Protein AF-A0A3D0U0Q3-F1 (afdb_monomer_lite)

Sequence (81 aa):
MRDQSLHNVLVDFDRLDEYPELFEVDAIICCLGTTIKQAGSRARFRQVDYQYCLDAAELGRAHSAKTFSLVSAIGAYERSP

pLDDT: mean 91.99, std 9.86, range [48.97, 98.06]

Foldseek 3Di:
DDDPPDDDDDDDLVPVVVPLVVLLDQEAEDPFADDCVRLVHPVSRCCGHPVSLVVSVVSNVVNPHNYYHYDDDDPDDPPDD

Radius of gyration: 14.32 Å; chains: 1; bounding box: 26×35×36 Å

Structure (mmCIF, N/CA/C/O backbone):
data_AF-A0A3D0U0Q3-F1
#
_entry.id   AF-A0A3D0U0Q3-F1
#
loop_
_atom_site.group_PDB
_atom_site.id
_atom_site.type_symbol
_atom_site.label_atom_id
_atom_site.label_alt_id
_atom_site.label_comp_id
_atom_site.label_asym_id
_atom_site.label_entity_id
_atom_site.label_seq_id
_atom_site.pdbx_PDB_ins_code
_atom_site.Cartn_x
_atom_site.Cartn_y
_atom_site.Cartn_z
_atom_site.occupancy
_atom_site.B_iso_or_equiv
_atom_site.auth_seq_id
_atom_site.auth_comp_id
_atom_site.auth_asym_id
_atom_site.auth_atom_id
_atom_site.pdbx_PDB_model_num
ATOM 1 N N . MET A 1 1 ? 12.775 -18.813 14.457 1.00 48.97 1 MET A N 1
ATOM 2 C CA . MET A 1 1 ? 11.798 -18.670 15.554 1.00 48.97 1 MET A CA 1
ATOM 3 C C . MET A 1 1 ? 10.692 -17.776 15.007 1.00 48.97 1 MET A C 1
ATOM 5 O O . MET A 1 1 ? 10.999 -16.643 14.673 1.00 48.97 1 MET A O 1
ATOM 9 N N . ARG A 1 2 ? 9.496 -18.308 14.707 1.00 58.84 2 ARG A N 1
ATOM 10 C CA . ARG A 1 2 ? 8.381 -17.474 14.216 1.00 58.84 2 ARG A CA 1
ATOM 11 C C . ARG A 1 2 ? 7.808 -16.731 15.417 1.00 58.84 2 ARG A C 1
ATOM 13 O O . ARG A 1 2 ? 7.483 -17.375 16.411 1.00 58.84 2 ARG A O 1
ATOM 20 N N . ASP A 1 3 ? 7.765 -15.411 15.326 1.00 66.19 3 ASP A N 1
ATOM 21 C CA . ASP A 1 3 ? 7.100 -14.559 16.305 1.00 66.19 3 ASP A CA 1
ATOM 22 C C . ASP A 1 3 ? 5.598 -14.895 16.318 1.00 66.19 3 ASP A C 1
ATOM 24 O O . ASP A 1 3 ? 4.984 -15.001 15.256 1.00 66.19 3 ASP A O 1
ATOM 28 N N . GLN A 1 4 ? 5.021 -15.125 17.500 1.00 74.31 4 GLN A N 1
ATOM 29 C CA . GLN A 1 4 ? 3.606 -15.489 17.656 1.00 74.31 4 GLN A CA 1
ATOM 30 C C . GLN A 1 4 ? 2.650 -14.319 17.366 1.00 74.31 4 GLN A C 1
ATOM 32 O O . GLN A 1 4 ? 1.450 -14.543 17.246 1.00 74.31 4 GLN A O 1
ATOM 37 N N . SER A 1 5 ? 3.167 -13.093 17.234 1.00 87.00 5 SER A N 1
ATOM 38 C CA . SER A 1 5 ? 2.385 -11.884 16.952 1.00 87.00 5 SER A CA 1
ATOM 39 C C . SER A 1 5 ? 2.236 -11.555 15.460 1.00 87.00 5 SER A C 1
ATOM 41 O O . SER A 1 5 ? 1.495 -10.639 15.113 1.00 87.00 5 SER A O 1
ATOM 43 N N . LEU A 1 6 ? 2.903 -12.296 14.562 1.00 90.75 6 LEU A N 1
ATOM 44 C CA . LEU A 1 6 ? 2.858 -12.038 13.121 1.00 90.75 6 LEU A CA 1
ATOM 45 C C . LEU A 1 6 ? 1.861 -12.958 12.406 1.00 90.75 6 LEU A C 1
ATOM 47 O O . LEU A 1 6 ? 2.086 -14.165 12.279 1.00 90.75 6 LEU A O 1
ATOM 51 N N . HIS A 1 7 ? 0.813 -12.363 11.844 1.00 91.62 7 HIS A N 1
ATOM 52 C CA . HIS A 1 7 ? -0.114 -13.033 10.938 1.00 91.62 7 HIS A CA 1
ATOM 53 C C . HIS A 1 7 ? 0.169 -12.610 9.490 1.00 91.62 7 HIS A C 1
ATOM 55 O O . HIS A 1 7 ? 0.099 -11.430 9.165 1.00 91.62 7 HIS A O 1
ATOM 61 N N . ASN A 1 8 ? 0.518 -13.567 8.624 1.00 93.31 8 ASN A N 1
ATOM 62 C CA . ASN A 1 8 ? 0.743 -13.315 7.197 1.00 93.31 8 ASN A CA 1
ATOM 63 C C . ASN A 1 8 ? -0.424 -13.881 6.395 1.00 93.31 8 ASN A C 1
ATOM 65 O O . ASN A 1 8 ? -0.723 -15.071 6.517 1.00 93.31 8 ASN A O 1
ATOM 69 N N . VAL A 1 9 ? -1.018 -13.055 5.539 1.00 94.25 9 VAL A N 1
ATOM 70 C CA . VAL A 1 9 ? -2.158 -13.431 4.699 1.00 94.25 9 VAL A CA 1
ATOM 71 C C . VAL A 1 9 ? -1.772 -13.268 3.237 1.00 94.25 9 VAL A C 1
ATOM 73 O O . VAL A 1 9 ? -1.149 -12.278 2.857 1.00 94.25 9 VAL A O 1
ATOM 76 N N . LEU A 1 10 ? -2.115 -14.262 2.418 1.00 95.56 10 LEU A N 1
ATOM 77 C CA . LEU A 1 10 ? -2.046 -14.130 0.970 1.00 95.56 10 LEU A CA 1
ATOM 78 C C . LEU A 1 10 ? -3.332 -13.441 0.509 1.00 95.56 10 LEU A C 1
ATOM 80 O O . LEU A 1 10 ? -4.412 -13.999 0.684 1.00 95.56 10 LEU A O 1
ATOM 84 N N . VAL A 1 11 ? -3.201 -12.251 -0.065 1.00 95.06 11 VAL A N 1
ATOM 85 C CA . VAL A 1 11 ? -4.330 -11.440 -0.532 1.00 95.06 11 VAL A CA 1
ATOM 86 C C . VAL A 1 11 ? -4.212 -11.169 -2.024 1.00 95.06 11 VAL A C 1
ATOM 88 O O . VAL A 1 11 ? -3.105 -11.022 -2.551 1.00 95.06 11 VAL A O 1
ATOM 91 N N . ASP A 1 12 ? -5.358 -11.096 -2.691 1.00 96.19 12 ASP A N 1
ATOM 92 C CA . ASP A 1 12 ? -5.461 -10.545 -4.037 1.00 96.19 12 ASP A CA 1
ATOM 93 C C . ASP A 1 12 ? -5.776 -9.048 -3.938 1.00 96.19 12 ASP A C 1
ATOM 95 O O . ASP A 1 12 ? -6.837 -8.655 -3.455 1.00 96.19 12 ASP A O 1
ATOM 99 N N . PHE A 1 13 ? -4.845 -8.204 -4.383 1.00 95.69 13 PHE A N 1
ATOM 100 C CA . PHE A 1 13 ? -5.007 -6.753 -4.303 1.00 95.69 13 PHE A CA 1
ATOM 101 C C . PHE A 1 13 ? -6.093 -6.215 -5.242 1.00 95.69 13 PHE A C 1
ATOM 103 O O . PHE A 1 13 ? -6.607 -5.128 -5.002 1.00 95.69 13 PHE A O 1
ATOM 110 N N . ASP A 1 14 ? -6.478 -6.973 -6.273 1.00 96.62 14 ASP A N 1
ATOM 111 C CA . ASP A 1 14 ? -7.595 -6.604 -7.150 1.00 96.62 14 ASP A CA 1
ATOM 112 C C . ASP A 1 14 ? -8.967 -6.777 -6.475 1.00 96.62 14 ASP A C 1
ATOM 114 O O . ASP A 1 14 ? -9.976 -6.342 -7.029 1.00 96.62 14 ASP A O 1
ATOM 118 N N . ARG A 1 15 ? -9.011 -7.430 -5.304 1.00 96.62 15 ARG A N 1
ATOM 119 C CA . ARG A 1 15 ? -10.232 -7.814 -4.576 1.00 96.62 15 ARG A CA 1
ATOM 120 C C . ARG A 1 15 ? -10.072 -7.601 -3.065 1.00 96.62 15 ARG A C 1
ATOM 122 O O . ARG A 1 15 ? -10.466 -8.446 -2.264 1.00 96.62 15 ARG A O 1
ATOM 129 N N . LEU A 1 16 ? -9.425 -6.501 -2.659 1.00 95.00 16 LEU A N 1
ATOM 130 C CA . LEU A 1 16 ? -9.164 -6.196 -1.239 1.00 95.00 16 LEU A CA 1
ATOM 131 C C . LEU A 1 16 ? -10.442 -6.103 -0.393 1.00 95.00 16 LEU A C 1
ATOM 133 O O . LEU A 1 16 ? -10.407 -6.388 0.802 1.00 95.00 16 LEU A O 1
ATOM 137 N N . ASP A 1 17 ? -11.557 -5.722 -1.009 1.00 93.88 17 ASP A N 1
ATOM 138 C CA . ASP A 1 17 ? -12.880 -5.637 -0.397 1.00 93.88 17 ASP A CA 1
ATOM 139 C C . ASP A 1 17 ? -13.439 -6.996 0.055 1.00 93.88 17 ASP A C 1
ATOM 141 O O . ASP A 1 17 ? -14.349 -7.037 0.881 1.00 93.88 17 ASP A O 1
ATOM 145 N N . GLU A 1 18 ? -12.868 -8.108 -0.416 1.00 96.50 18 GLU A N 1
ATOM 146 C CA . GLU A 1 18 ? -13.212 -9.462 0.039 1.00 96.50 18 GLU A CA 1
ATOM 147 C C . GLU A 1 18 ? -12.552 -9.846 1.365 1.00 96.50 18 GLU A C 1
ATOM 149 O O . GLU A 1 18 ? -12.860 -10.905 1.911 1.00 96.50 18 GLU A O 1
ATOM 154 N N . TYR A 1 19 ? -11.679 -8.982 1.892 1.00 95.19 19 TYR A N 1
ATOM 155 C CA . TYR A 1 19 ? -10.938 -9.191 3.135 1.00 95.19 19 TYR A CA 1
ATOM 156 C C . TYR A 1 19 ? -11.140 -8.047 4.150 1.00 95.19 19 TYR A C 1
ATOM 158 O O . TYR A 1 19 ? -10.156 -7.507 4.671 1.00 95.19 19 TYR A O 1
ATOM 166 N N . PRO A 1 20 ? -12.384 -7.619 4.437 1.00 93.25 20 PRO A N 1
ATOM 167 C CA . PRO A 1 20 ? -12.655 -6.461 5.293 1.00 93.25 20 PRO A CA 1
ATOM 168 C C . PRO A 1 20 ? -12.080 -6.611 6.709 1.00 93.25 20 PRO A C 1
ATOM 170 O O . PRO A 1 20 ? -11.627 -5.638 7.309 1.00 93.25 20 PRO A O 1
ATOM 173 N N . GLU A 1 21 ? -12.030 -7.837 7.231 1.00 94.44 21 GLU A N 1
ATOM 174 C CA . GLU A 1 21 ? -11.502 -8.152 8.557 1.00 94.44 21 GLU A CA 1
ATOM 175 C C . GLU A 1 21 ? -10.008 -7.835 8.706 1.00 94.44 21 GLU A C 1
ATOM 177 O O . GLU A 1 21 ? -9.540 -7.570 9.812 1.00 94.44 21 GLU A O 1
ATOM 182 N N . LEU A 1 22 ? -9.246 -7.810 7.605 1.00 95.25 22 LEU A N 1
ATOM 183 C CA . LEU A 1 22 ? -7.822 -7.462 7.641 1.00 95.25 22 LEU A CA 1
ATOM 184 C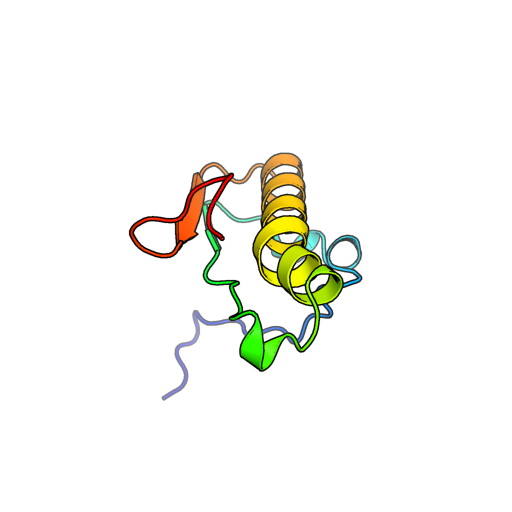 C . LEU A 1 22 ? -7.588 -5.969 7.906 1.00 95.25 22 LEU A C 1
ATOM 186 O O . LEU A 1 22 ? -6.470 -5.576 8.243 1.00 95.25 22 LEU A O 1
ATOM 190 N N . PHE A 1 23 ? -8.625 -5.144 7.757 1.00 96.06 23 PHE A N 1
ATOM 191 C CA . PHE A 1 23 ? -8.564 -3.694 7.926 1.00 96.06 23 PHE A CA 1
ATOM 192 C C . PHE A 1 23 ? -9.087 -3.219 9.289 1.00 96.06 23 PHE A C 1
ATOM 194 O O . PHE A 1 23 ? -9.031 -2.021 9.572 1.00 96.06 23 PHE A O 1
ATOM 201 N N . GLU A 1 24 ? -9.515 -4.133 10.167 1.00 95.50 24 GLU A N 1
ATOM 202 C CA . GLU A 1 24 ? -9.836 -3.855 11.574 1.00 95.50 24 GLU A CA 1
ATOM 203 C C . GLU A 1 24 ? -8.553 -3.673 12.407 1.00 95.50 24 GLU A C 1
ATOM 205 O O . GLU A 1 24 ? -8.189 -4.490 13.254 1.00 95.50 24 GLU A O 1
ATOM 210 N N . VAL A 1 25 ? -7.822 -2.592 12.134 1.00 96.12 25 VAL A N 1
ATOM 211 C CA . VAL A 1 25 ? -6.505 -2.305 12.719 1.00 96.12 25 VAL A CA 1
ATOM 212 C C . VAL A 1 25 ? -6.413 -0.861 13.198 1.00 96.12 25 VAL A C 1
ATOM 214 O O . VAL A 1 25 ? -7.089 0.020 12.682 1.00 96.12 25 VAL A O 1
ATOM 217 N N . ASP A 1 26 ? -5.524 -0.566 14.149 1.00 97.81 26 ASP A N 1
ATOM 218 C CA . ASP A 1 26 ? -5.290 0.822 14.578 1.00 97.81 26 ASP A CA 1
ATOM 219 C C . ASP A 1 26 ? -4.528 1.654 13.530 1.00 97.81 26 ASP A C 1
ATOM 221 O O . ASP A 1 26 ? -4.724 2.871 13.433 1.00 97.81 26 ASP A O 1
ATOM 225 N N . ALA A 1 27 ? -3.639 1.016 12.762 1.00 97.62 27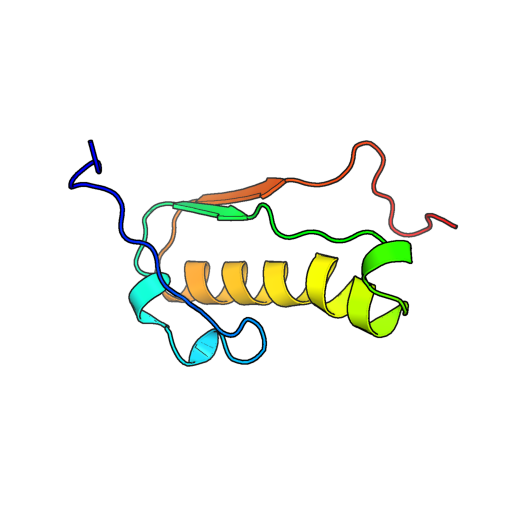 ALA A N 1
ATOM 226 C CA . ALA A 1 27 ? -2.764 1.681 11.806 1.00 97.62 27 ALA A CA 1
ATOM 227 C C . ALA A 1 27 ? -2.438 0.797 10.597 1.00 97.62 27 ALA A C 1
ATOM 229 O O . ALA A 1 27 ? -2.213 -0.403 10.737 1.00 97.62 27 ALA A O 1
ATOM 230 N N . ILE A 1 28 ? -2.328 1.423 9.426 1.00 98.06 28 ILE A N 1
ATOM 231 C CA . ILE A 1 28 ? -1.898 0.795 8.175 1.00 98.06 28 ILE A CA 1
ATOM 232 C C . ILE A 1 28 ? -0.597 1.449 7.715 1.00 98.06 28 ILE A C 1
ATOM 234 O O . ILE A 1 28 ? -0.494 2.675 7.635 1.00 98.06 28 ILE A O 1
ATOM 238 N N . ILE A 1 29 ? 0.394 0.621 7.386 1.00 97.94 29 ILE A N 1
ATOM 239 C CA . ILE A 1 29 ? 1.650 1.049 6.768 1.00 97.94 29 ILE A CA 1
ATOM 240 C C . ILE A 1 29 ? 1.661 0.501 5.343 1.00 97.94 29 ILE A C 1
ATOM 242 O O . ILE A 1 29 ? 1.863 -0.692 5.124 1.00 97.94 29 ILE A O 1
ATOM 246 N N . CYS A 1 30 ? 1.411 1.373 4.373 1.00 97.06 30 CYS A N 1
ATOM 247 C CA . CYS A 1 30 ? 1.363 1.017 2.967 1.00 97.06 30 CYS A CA 1
ATOM 248 C C . CYS A 1 30 ? 2.745 1.190 2.335 1.00 97.06 30 CYS A C 1
ATOM 250 O O . CYS A 1 30 ? 3.197 2.305 2.068 1.00 97.06 30 CYS A O 1
ATOM 252 N N . CYS A 1 31 ? 3.395 0.056 2.086 1.00 95.75 31 CYS A N 1
ATOM 253 C CA . CYS A 1 31 ? 4.655 -0.040 1.347 1.00 95.75 31 CYS A CA 1
ATOM 254 C C . CYS A 1 31 ? 4.440 -0.548 -0.087 1.00 95.75 31 CYS A C 1
ATOM 256 O O . CYS A 1 31 ? 5.386 -1.016 -0.724 1.00 95.75 31 CYS A O 1
ATOM 258 N N . LEU A 1 32 ? 3.192 -0.524 -0.568 1.00 94.75 32 LEU A N 1
ATOM 259 C CA . LEU A 1 32 ? 2.884 -0.840 -1.954 1.00 94.75 32 LEU A CA 1
ATOM 260 C C . LEU A 1 32 ? 3.480 0.232 -2.853 1.00 94.75 32 LEU A C 1
ATOM 262 O O . LEU A 1 32 ? 3.402 1.427 -2.583 1.00 94.75 32 LEU A O 1
ATOM 266 N N . GLY A 1 33 ? 4.081 -0.237 -3.929 1.00 93.62 33 GLY A N 1
ATOM 267 C CA . GLY A 1 33 ? 4.674 0.602 -4.940 1.00 93.62 33 GLY A CA 1
ATOM 268 C C . GLY A 1 33 ? 5.258 -0.276 -6.022 1.00 93.62 33 GLY A C 1
ATOM 269 O O . GLY A 1 33 ? 5.559 -1.458 -5.822 1.00 93.62 33 GLY A O 1
ATOM 270 N N . THR A 1 34 ? 5.404 0.290 -7.204 1.00 94.69 34 THR A N 1
ATOM 271 C CA . THR A 1 34 ? 6.067 -0.402 -8.303 1.00 94.69 34 THR A CA 1
ATOM 272 C C . THR A 1 34 ? 6.859 0.593 -9.123 1.00 94.69 34 THR A C 1
ATOM 274 O O . THR A 1 34 ? 6.704 1.799 -8.996 1.00 94.69 34 THR A O 1
ATOM 277 N N . THR A 1 35 ? 7.742 0.104 -9.981 1.00 93.00 35 THR A N 1
ATOM 278 C CA . THR A 1 35 ? 8.381 0.953 -10.988 1.00 93.00 35 THR A CA 1
ATOM 279 C C . THR A 1 35 ? 7.670 0.765 -12.317 1.00 93.00 35 THR A C 1
ATOM 281 O O . THR A 1 35 ? 7.170 -0.322 -12.605 1.00 93.00 35 THR A O 1
ATOM 284 N N . ILE A 1 36 ? 7.676 1.780 -13.187 1.00 92.81 36 ILE A N 1
ATOM 285 C CA . ILE A 1 36 ? 7.089 1.644 -14.531 1.00 92.81 36 ILE A CA 1
ATOM 286 C C . ILE A 1 36 ? 7.691 0.453 -15.298 1.00 92.81 36 ILE A C 1
ATOM 288 O O . ILE A 1 36 ? 6.988 -0.255 -16.016 1.00 92.81 36 ILE A O 1
ATOM 292 N N . LYS A 1 37 ? 8.984 0.180 -15.069 1.00 94.88 37 LYS A N 1
ATOM 293 C CA . LYS A 1 37 ? 9.709 -0.961 -15.633 1.00 94.88 37 LYS A CA 1
ATOM 294 C C . LYS A 1 37 ? 9.152 -2.303 -15.148 1.00 94.88 37 LYS A C 1
ATOM 296 O O . LYS A 1 37 ? 9.020 -3.212 -15.956 1.00 94.88 37 LYS A O 1
ATOM 301 N N . GLN A 1 38 ? 8.849 -2.439 -13.856 1.00 96.19 38 GLN A N 1
ATOM 302 C CA . GLN A 1 38 ? 8.281 -3.672 -13.295 1.00 96.19 38 GLN A CA 1
ATOM 303 C C . GLN A 1 38 ? 6.801 -3.840 -13.645 1.00 96.19 38 GLN A C 1
ATOM 305 O O . GLN A 1 38 ? 6.368 -4.947 -13.946 1.00 96.19 38 GLN A O 1
ATOM 310 N N . ALA A 1 39 ? 6.033 -2.751 -13.643 1.00 95.44 39 ALA A N 1
ATOM 311 C CA . ALA A 1 39 ? 4.619 -2.777 -13.992 1.00 95.44 39 ALA A CA 1
ATOM 312 C C . ALA A 1 39 ? 4.371 -3.091 -15.476 1.00 95.44 39 ALA A C 1
ATOM 314 O O . ALA A 1 39 ? 3.301 -3.583 -15.834 1.00 95.44 39 ALA A O 1
ATOM 315 N N . GLY A 1 40 ? 5.323 -2.754 -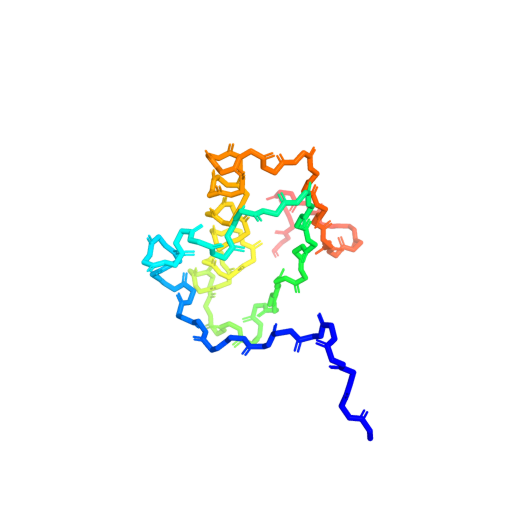16.352 1.00 97.25 40 GLY A N 1
ATOM 316 C CA . GLY A 1 40 ? 5.261 -3.005 -17.795 1.00 97.25 40 GLY A CA 1
ATOM 317 C C . GLY A 1 40 ? 4.284 -2.109 -18.565 1.00 97.25 40 GLY A C 1
ATOM 318 O O . GLY A 1 40 ? 4.326 -2.067 -19.790 1.00 97.25 40 GLY A O 1
ATOM 319 N N . SER A 1 41 ? 3.416 -1.362 -17.878 1.00 97.12 41 SER A N 1
ATOM 320 C CA . SER A 1 41 ? 2.509 -0.386 -18.484 1.00 97.12 41 SER A CA 1
ATOM 321 C C . SER A 1 41 ? 2.149 0.729 -17.504 1.00 97.12 41 SER A C 1
ATOM 323 O O . SER A 1 41 ? 2.175 0.537 -16.288 1.00 97.12 41 SER A O 1
ATOM 325 N N . ARG A 1 42 ? 1.746 1.892 -18.032 1.00 94.56 42 ARG A N 1
ATOM 326 C CA . ARG A 1 42 ? 1.259 3.018 -17.213 1.00 94.56 42 ARG A CA 1
ATOM 327 C C . ARG A 1 42 ? -0.022 2.675 -16.453 1.00 94.56 42 ARG A C 1
ATOM 329 O O . ARG A 1 42 ? -0.184 3.124 -15.325 1.00 94.56 42 ARG A O 1
ATOM 336 N N . ALA A 1 43 ? -0.905 1.879 -17.058 1.00 96.81 43 ALA A N 1
ATOM 337 C CA . ALA A 1 43 ? -2.146 1.439 -16.426 1.00 96.81 43 ALA A CA 1
ATOM 338 C C . ALA A 1 43 ? -1.855 0.580 -15.189 1.00 96.81 43 ALA A C 1
ATOM 340 O O . ALA A 1 43 ? -2.323 0.900 -14.102 1.00 96.81 43 ALA A O 1
ATOM 341 N N . ARG A 1 44 ? -0.996 -0.440 -15.331 1.00 97.25 44 ARG A N 1
ATOM 342 C CA . ARG A 1 44 ? -0.610 -1.309 -14.211 1.00 97.25 44 ARG A CA 1
ATOM 343 C C . ARG A 1 44 ? 0.245 -0.581 -13.174 1.00 97.25 44 ARG A C 1
ATOM 345 O O . ARG A 1 44 ? 0.104 -0.839 -11.987 1.00 97.25 44 ARG A O 1
ATOM 352 N N . PHE A 1 45 ? 1.080 0.370 -13.601 1.00 95.12 45 PHE A N 1
ATOM 353 C CA . PHE A 1 45 ? 1.810 1.244 -12.680 1.00 95.12 45 PHE A CA 1
ATOM 354 C C . PHE A 1 45 ? 0.836 2.041 -11.810 1.00 95.12 45 PHE A C 1
ATOM 356 O O . PHE A 1 45 ? 0.929 1.982 -10.593 1.00 95.12 45 PHE A O 1
ATOM 363 N N . ARG A 1 46 ? -0.154 2.709 -12.419 1.00 94.88 46 ARG A N 1
ATOM 364 C CA . ARG A 1 46 ? -1.181 3.455 -11.680 1.00 94.88 46 ARG A CA 1
ATOM 365 C C . 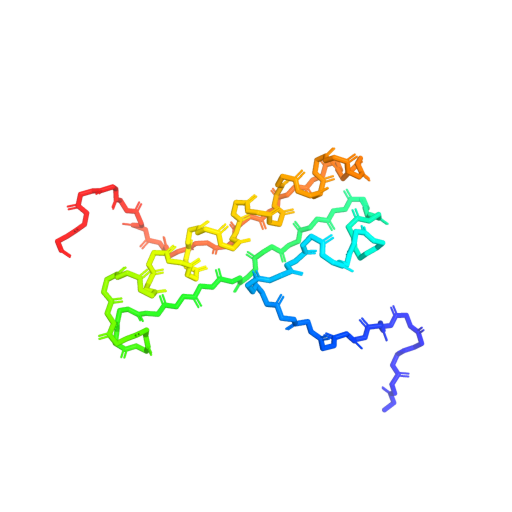ARG A 1 46 ? -2.016 2.551 -10.771 1.00 94.88 46 ARG A C 1
ATOM 367 O O . ARG A 1 46 ? -2.337 2.953 -9.661 1.00 94.88 46 ARG A 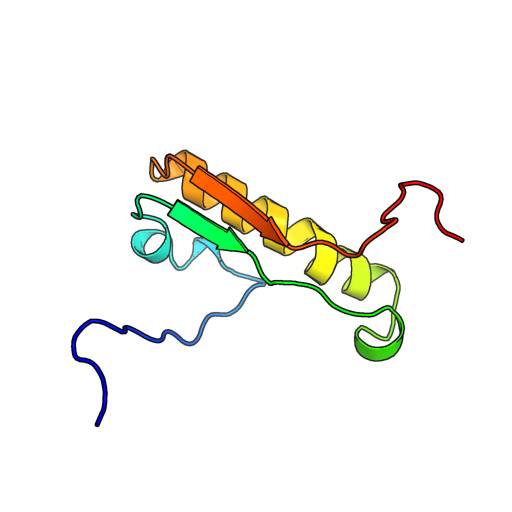O 1
ATOM 374 N N . GLN A 1 47 ? -2.370 1.355 -11.229 1.00 97.19 47 GLN A N 1
ATOM 375 C CA . GLN A 1 47 ? -3.132 0.395 -10.431 1.00 97.19 47 GLN A CA 1
ATOM 376 C C . GLN A 1 47 ? -2.396 0.052 -9.127 1.00 97.19 47 GLN A C 1
ATOM 378 O O . GLN A 1 47 ? -2.962 0.186 -8.050 1.00 97.19 47 GLN A O 1
ATOM 383 N N . VAL A 1 48 ? -1.109 -0.293 -9.214 1.00 96.00 48 VAL A N 1
ATOM 384 C CA . VAL A 1 48 ? -0.325 -0.697 -8.038 1.00 96.00 48 VAL A CA 1
ATOM 385 C C . VAL A 1 48 ? 0.081 0.492 -7.168 1.00 96.00 48 VAL A C 1
ATOM 387 O O . VAL A 1 48 ? -0.067 0.440 -5.954 1.00 96.00 48 VAL A O 1
ATOM 390 N N . ASP A 1 49 ? 0.617 1.547 -7.781 1.00 94.06 49 ASP A N 1
ATOM 391 C CA . ASP A 1 49 ? 1.262 2.657 -7.066 1.00 94.06 49 ASP A CA 1
ATOM 392 C C . ASP A 1 49 ? 0.247 3.655 -6.485 1.00 94.06 49 ASP A C 1
ATOM 394 O O . ASP A 1 49 ? 0.551 4.402 -5.557 1.00 94.06 49 ASP A O 1
ATOM 398 N N . TYR A 1 50 ? -0.978 3.664 -7.022 1.00 94.31 50 TYR A N 1
ATOM 399 C CA . TYR A 1 50 ? -2.031 4.590 -6.614 1.00 94.31 50 TYR A CA 1
ATOM 400 C C . TYR A 1 50 ? -3.322 3.887 -6.196 1.00 94.31 50 TYR A C 1
ATOM 402 O O . TYR A 1 50 ? -3.786 4.123 -5.084 1.00 94.31 50 TYR A O 1
ATOM 410 N N . GLN A 1 51 ? -3.908 3.045 -7.056 1.00 97.06 51 GLN A N 1
ATOM 411 C CA . GLN A 1 51 ? -5.252 2.511 -6.801 1.00 97.06 51 GLN A CA 1
ATOM 412 C C . GLN A 1 51 ? -5.280 1.595 -5.573 1.00 97.06 51 GLN A C 1
ATOM 414 O O . GLN A 1 51 ? -6.023 1.879 -4.645 1.00 97.06 51 GLN A O 1
ATOM 419 N N . TYR A 1 52 ? -4.401 0.592 -5.490 1.00 97.50 52 TYR A N 1
ATOM 420 C CA . TYR A 1 52 ? -4.375 -0.307 -4.328 1.00 97.50 52 TYR A CA 1
ATOM 421 C C . TYR A 1 52 ? -4.070 0.418 -3.010 1.00 97.50 52 TYR A C 1
ATOM 423 O O . TYR A 1 52 ? -4.616 0.072 -1.964 1.00 97.50 52 TYR A O 1
ATOM 431 N N . CYS A 1 53 ? -3.211 1.442 -3.049 1.00 96.75 53 CYS A N 1
ATOM 432 C CA . CYS A 1 53 ? -2.927 2.284 -1.888 1.00 96.75 53 CYS A CA 1
ATOM 433 C C . CYS A 1 53 ? -4.185 3.029 -1.417 1.00 96.75 53 CYS A C 1
ATOM 435 O O . CYS A 1 53 ? -4.431 3.124 -0.214 1.00 96.75 53 CYS A O 1
ATOM 437 N N . LEU A 1 54 ? -4.966 3.563 -2.363 1.00 96.94 54 LEU A N 1
ATOM 438 C CA . LEU A 1 54 ? -6.218 4.257 -2.084 1.00 96.94 54 LEU A CA 1
ATOM 439 C C . LEU A 1 54 ? -7.272 3.294 -1.533 1.00 96.94 54 LEU A C 1
ATOM 441 O O . LEU A 1 54 ? -7.842 3.583 -0.486 1.00 96.94 54 LEU A O 1
ATOM 445 N N . ASP A 1 55 ? -7.464 2.142 -2.173 1.00 97.62 55 ASP A N 1
ATOM 446 C CA . ASP A 1 55 ? -8.444 1.134 -1.756 1.00 97.62 55 ASP A CA 1
ATOM 447 C C . ASP A 1 55 ? -8.160 0.661 -0.320 1.00 97.62 55 ASP A C 1
ATOM 449 O O . ASP A 1 55 ? -9.051 0.634 0.529 1.00 97.62 55 ASP A O 1
ATOM 453 N N . ALA A 1 56 ? -6.890 0.389 0.005 1.00 97.44 56 ALA A N 1
ATOM 454 C CA . ALA A 1 56 ? -6.473 0.029 1.359 1.00 97.44 56 ALA A CA 1
ATOM 455 C C . ALA A 1 56 ? -6.734 1.150 2.385 1.00 97.44 56 ALA A C 1
ATOM 457 O O . ALA A 1 56 ? -7.119 0.875 3.524 1.00 97.44 56 ALA A O 1
ATOM 458 N N . ALA A 1 57 ? -6.531 2.415 2.004 1.00 97.12 57 ALA A N 1
ATOM 459 C CA . ALA A 1 57 ? -6.823 3.556 2.869 1.00 97.12 57 ALA A CA 1
ATOM 460 C C . ALA A 1 57 ? -8.333 3.738 3.091 1.00 97.12 57 ALA A C 1
ATOM 462 O O . ALA A 1 57 ? -8.761 4.054 4.203 1.00 97.12 57 ALA A O 1
ATOM 463 N N . GLU A 1 58 ? -9.145 3.532 2.052 1.00 97.38 58 GLU A N 1
ATOM 464 C CA . GLU A 1 58 ? -10.604 3.607 2.130 1.00 97.38 58 GLU A CA 1
ATOM 465 C C . GLU A 1 58 ? -11.181 2.495 3.006 1.00 97.38 58 GLU A C 1
ATOM 467 O O . GLU A 1 58 ? -11.989 2.795 3.890 1.00 97.38 58 GLU A O 1
ATOM 472 N N . LEU A 1 59 ? -10.708 1.256 2.833 1.00 97.44 59 LEU A N 1
ATOM 473 C CA . LEU A 1 59 ? -11.065 0.118 3.681 1.00 97.44 59 LEU A CA 1
ATOM 474 C C . LEU A 1 59 ? -10.633 0.356 5.129 1.00 97.44 59 LEU A C 1
ATOM 476 O O . LEU A 1 59 ? -11.457 0.271 6.036 1.00 97.44 59 LEU A O 1
ATOM 480 N N . GLY A 1 60 ? -9.387 0.778 5.360 1.00 97.50 60 GLY A N 1
ATOM 481 C CA . GLY A 1 60 ? -8.921 1.144 6.697 1.00 97.50 60 GLY A CA 1
ATOM 482 C C . GLY A 1 60 ? -9.814 2.187 7.365 1.00 97.50 60 GLY A C 1
ATOM 483 O O . GLY A 1 60 ? -10.241 2.013 8.504 1.00 97.50 60 GLY A O 1
ATOM 484 N N . ARG A 1 61 ? -10.165 3.258 6.643 1.00 97.06 61 ARG A N 1
ATOM 485 C CA . ARG A 1 61 ? -11.064 4.298 7.157 1.00 97.06 61 ARG A CA 1
ATOM 486 C C . ARG A 1 61 ? -12.457 3.748 7.478 1.00 97.06 61 ARG A C 1
ATOM 488 O O . ARG A 1 61 ? -13.019 4.123 8.505 1.00 97.06 61 ARG A O 1
ATOM 495 N N . ALA A 1 62 ? -13.013 2.888 6.625 1.00 97.19 62 ALA A N 1
ATOM 496 C CA . ALA A 1 62 ? -14.312 2.254 6.859 1.00 97.19 62 ALA A CA 1
ATOM 497 C C . ALA A 1 62 ? -14.301 1.342 8.101 1.00 97.19 62 ALA A C 1
ATOM 499 O O . ALA A 1 62 ? -15.298 1.273 8.818 1.00 97.19 62 ALA A O 1
ATOM 500 N N . HIS A 1 63 ? -13.154 0.727 8.401 1.00 96.69 63 HIS A N 1
ATOM 501 C CA . HIS A 1 63 ? -12.937 -0.168 9.541 1.00 96.69 63 HIS A CA 1
ATOM 502 C C . HIS A 1 63 ? -12.243 0.510 10.740 1.00 96.69 63 HIS A C 1
ATOM 504 O O . HIS A 1 63 ? -11.687 -0.150 11.613 1.00 96.69 63 HIS A O 1
ATOM 510 N N . SER A 1 64 ? -12.358 1.841 10.845 1.00 95.12 64 SER A N 1
ATOM 511 C CA . SER A 1 64 ? -11.916 2.648 11.997 1.00 95.12 64 SER A CA 1
ATOM 512 C C . SER A 1 64 ? -10.403 2.716 12.240 1.00 95.12 64 SER A C 1
ATOM 514 O O . SER A 1 64 ? -9.976 3.101 13.336 1.00 95.12 64 SER A O 1
ATOM 516 N N . ALA A 1 65 ? -9.582 2.436 11.225 1.00 97.69 65 ALA A N 1
ATOM 517 C CA . ALA A 1 65 ? -8.151 2.690 11.301 1.00 97.69 65 ALA A CA 1
ATOM 518 C C . ALA A 1 65 ? -7.877 4.176 11.561 1.00 97.69 65 ALA A C 1
ATOM 520 O O . ALA A 1 65 ? -8.405 5.067 10.892 1.00 97.69 65 ALA A O 1
ATOM 521 N N . LYS A 1 66 ? -7.029 4.451 12.554 1.00 97.00 66 LYS A N 1
ATOM 522 C CA . LYS A 1 66 ? -6.729 5.816 13.013 1.00 97.00 66 LYS A CA 1
ATOM 523 C C . LYS A 1 66 ? -5.575 6.439 12.241 1.00 97.00 66 LYS A C 1
ATOM 525 O O . LYS A 1 66 ? -5.460 7.659 12.185 1.00 97.00 66 LYS A O 1
ATOM 530 N N . THR A 1 67 ? -4.700 5.601 11.689 1.00 98.06 67 THR A N 1
ATOM 531 C CA . THR A 1 67 ? -3.478 6.031 11.008 1.00 98.06 67 THR A CA 1
ATOM 532 C C . THR A 1 67 ? -3.310 5.298 9.686 1.00 98.06 67 THR A C 1
ATOM 534 O O . THR A 1 67 ? -3.400 4.075 9.636 1.00 98.06 67 THR A O 1
ATOM 537 N N . PHE A 1 68 ? -2.978 6.039 8.632 1.00 98.06 68 PHE A N 1
ATOM 538 C CA . PHE A 1 68 ? -2.506 5.483 7.369 1.00 98.06 68 PHE A CA 1
ATOM 539 C C . PHE A 1 68 ? -1.196 6.172 6.985 1.00 98.06 68 PHE A C 1
ATOM 541 O O . PHE A 1 68 ? -1.156 7.392 6.829 1.00 98.06 68 PHE A O 1
ATOM 548 N N . SER A 1 69 ? -0.120 5.398 6.862 1.00 97.75 69 SER A N 1
ATOM 549 C CA . SER A 1 69 ? 1.204 5.881 6.469 1.00 97.75 69 SER A CA 1
ATOM 550 C C . SER A 1 69 ? 1.568 5.320 5.101 1.00 97.75 69 SER A C 1
ATOM 552 O O . SER A 1 69 ? 1.690 4.106 4.947 1.00 97.75 69 SER A O 1
ATOM 554 N N . LEU A 1 70 ? 1.743 6.199 4.113 1.00 96.38 70 LEU A N 1
ATOM 555 C CA . LEU A 1 70 ? 2.165 5.829 2.764 1.00 96.38 70 LEU A CA 1
ATOM 556 C C . LEU A 1 70 ? 3.662 6.078 2.591 1.00 96.38 70 LEU A C 1
ATOM 558 O O . LEU A 1 70 ? 4.137 7.201 2.772 1.00 96.38 70 LEU A O 1
ATOM 562 N N . VAL A 1 71 ? 4.391 5.048 2.172 1.00 93.75 71 VAL A N 1
ATOM 563 C CA . VAL A 1 71 ? 5.795 5.176 1.776 1.00 93.75 71 VAL A CA 1
ATOM 564 C C . VAL A 1 71 ? 5.855 5.447 0.274 1.00 93.75 71 VAL A C 1
ATOM 566 O O . VAL A 1 71 ? 5.487 4.592 -0.523 1.00 93.75 71 VAL A O 1
ATOM 569 N N . SER A 1 72 ? 6.326 6.633 -0.118 1.00 89.38 72 SER A N 1
ATOM 570 C CA . SER A 1 72 ? 6.460 7.036 -1.527 1.00 89.38 72 SER A CA 1
ATOM 571 C C . SER A 1 72 ? 7.907 7.377 -1.892 1.00 89.38 72 SER A C 1
ATOM 573 O O . SER A 1 72 ? 8.773 7.528 -1.026 1.00 89.38 72 SER A O 1
ATOM 575 N N . ALA A 1 73 ? 8.182 7.498 -3.190 1.00 87.00 73 ALA A N 1
ATOM 576 C CA . ALA A 1 73 ? 9.490 7.888 -3.693 1.00 87.00 73 ALA A CA 1
ATOM 577 C C . ALA A 1 73 ? 9.792 9.366 -3.388 1.00 87.00 73 ALA A C 1
ATOM 579 O O . ALA A 1 73 ? 8.938 10.246 -3.523 1.00 87.00 73 ALA A O 1
ATOM 580 N N . ILE A 1 74 ? 11.048 9.655 -3.037 1.00 85.88 74 ILE A N 1
ATOM 581 C CA . ILE A 1 74 ? 11.527 11.034 -2.890 1.00 85.88 74 ILE A CA 1
ATOM 582 C C . ILE A 1 74 ? 11.381 11.743 -4.242 1.00 85.88 74 ILE A C 1
ATOM 584 O O . ILE A 1 74 ? 11.910 11.280 -5.250 1.00 85.88 74 ILE A O 1
ATOM 588 N N . GLY A 1 75 ? 10.673 12.874 -4.253 1.00 81.62 75 GLY A N 1
ATOM 589 C CA . GLY A 1 75 ? 10.430 13.652 -5.470 1.00 81.62 75 GLY A CA 1
ATOM 590 C C . GLY A 1 75 ? 9.259 13.161 -6.326 1.00 81.62 75 GLY A C 1
ATOM 591 O O . GLY A 1 75 ? 9.148 13.587 -7.474 1.00 81.62 75 GLY A O 1
ATOM 592 N N . ALA A 1 76 ? 8.382 12.296 -5.800 1.00 82.50 76 ALA A N 1
ATOM 593 C CA . ALA A 1 76 ? 7.114 11.982 -6.453 1.00 82.50 76 ALA A CA 1
ATOM 594 C C . ALA A 1 76 ? 6.325 13.274 -6.744 1.00 82.50 76 ALA A C 1
ATOM 596 O O . ALA A 1 76 ? 6.065 14.079 -5.847 1.00 82.50 76 ALA A O 1
ATOM 597 N N . TYR A 1 77 ? 5.976 13.484 -8.015 1.00 81.62 77 TYR A N 1
ATOM 598 C CA . TYR A 1 77 ? 5.323 14.696 -8.496 1.00 81.62 77 TYR A CA 1
ATOM 599 C C . TYR A 1 77 ? 4.271 14.364 -9.552 1.00 81.62 77 TYR A C 1
ATOM 601 O O . TYR A 1 77 ? 4.464 13.479 -10.382 1.00 81.62 77 TYR A O 1
ATOM 609 N N . GLU A 1 78 ? 3.163 15.104 -9.556 1.00 80.31 78 GLU A N 1
ATOM 610 C CA . GLU A 1 78 ? 2.019 14.839 -10.442 1.00 80.31 78 GLU A CA 1
ATOM 611 C C . GLU A 1 78 ? 2.372 14.935 -11.942 1.00 80.31 78 GLU A C 1
ATOM 613 O O . GLU A 1 78 ? 1.744 14.280 -12.771 1.00 80.31 78 GLU A O 1
ATOM 618 N N . ARG A 1 79 ? 3.386 15.747 -12.289 1.00 77.00 79 ARG A N 1
ATOM 619 C CA . ARG A 1 79 ? 3.880 15.967 -13.663 1.00 77.00 79 ARG A CA 1
ATOM 620 C C . ARG A 1 79 ? 5.239 15.323 -13.934 1.00 77.00 79 ARG A C 1
ATOM 622 O O . ARG A 1 79 ? 5.937 15.774 -14.842 1.00 77.00 79 ARG A O 1
ATOM 629 N N . SER A 1 80 ? 5.663 14.346 -13.133 1.00 68.00 80 SER A N 1
ATOM 630 C CA . SER A 1 80 ? 6.888 13.609 -13.453 1.00 68.00 80 SER A CA 1
ATOM 631 C C . SER A 1 80 ? 6.802 13.050 -1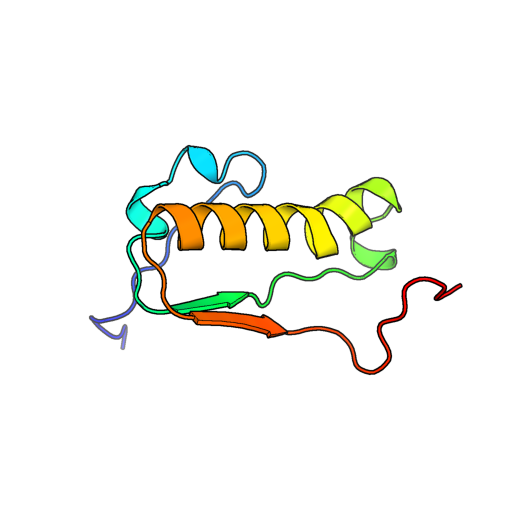4.891 1.00 68.00 80 SER A C 1
ATOM 633 O O . SER A 1 80 ? 5.727 12.568 -15.262 1.00 68.00 80 SER A O 1
ATOM 635 N N . PRO A 1 81 ? 7.870 13.191 -15.707 1.00 54.12 81 PRO A N 1
ATOM 636 C CA . PRO A 1 81 ? 7.860 12.846 -17.132 1.00 54.12 81 PRO A CA 1
ATOM 637 C C . PRO A 1 81 ? 7.486 11.388 -17.433 1.00 54.12 81 PRO A C 1
ATOM 639 O O . PRO A 1 81 ? 7.815 10.500 -16.613 1.00 54.12 81 PRO A O 1
#

Secondary structure (DSSP, 8-state):
---TT-------GGGGGG-GGGG-SSEEEE-----HHHHSSHHHHHIIIIIHHHHHHHHHHHTT--EEEE---TT--TT--